Protein AF-A0A974CEL2-F1 (afdb_monomer_lite)

Organism: Xenopus laevis (NCBI:txid8355)

Radius of gyration: 26.1 Å; chains: 1; bounding box: 46×38×100 Å

Secondary structure (DSSP, 8-state):
---------TTTTSSSS-S----HHHHHHHHHHHHHHHHHHHHHHHHHHHHHTTGGG--HHHHHHHHHHHHHHHHHHHHHHHHHHHHHHHS-HHHHHHHHHHHHHHHHHHHHHHHHHHHHHHHHHHHTTTS--

pLDDT: mean 73.96, std 17.22, range [36.94, 91.44]

InterPro domains:
  IPR007705 Vesicle transport v-SNARE, N-terminal [PF05008] (30-117)
  IPR010989 SNARE [SSF47661] (35-118)
  IPR038407 Vesicle transport v-SNARE, N-terminal domain superfamily [G3DSA:1.20.58.400] (27-117)

Structure (mmCIF, N/CA/C/O backbone):
data_AF-A0A974CEL2-F1
#
_entry.id   AF-A0A974CEL2-F1
#
loop_
_atom_site.group_PDB
_atom_site.id
_atom_site.type_symbol
_atom_site.label_atom_id
_atom_site.label_alt_id
_atom_site.label_comp_id
_atom_site.label_asym_id
_atom_site.label_entity_id
_atom_site.label_seq_id
_atom_site.pdbx_PDB_ins_code
_atom_site.Cartn_x
_atom_site.Cartn_y
_atom_site.Cartn_z
_atom_site.occupancy
_atom_site.B_iso_or_equiv
_atom_site.auth_seq_id
_atom_site.auth_comp_id
_atom_site.auth_asym_id
_atom_site.auth_atom_id
_atom_site.pdbx_PDB_model_num
ATOM 1 N N . ARG A 1 1 ? 25.232 -27.143 -66.439 1.00 38.97 1 ARG A N 1
ATOM 2 C CA . ARG A 1 1 ? 26.406 -27.088 -65.532 1.00 38.97 1 ARG A CA 1
ATOM 3 C C . ARG A 1 1 ? 26.323 -25.730 -64.853 1.00 38.97 1 ARG A C 1
ATOM 5 O O . ARG A 1 1 ? 26.593 -24.739 -65.500 1.00 38.97 1 ARG A O 1
ATOM 12 N N . GLY A 1 2 ? 25.625 -25.591 -63.740 1.00 39.09 2 GLY A N 1
ATOM 13 C CA . GLY A 1 2 ? 25.982 -26.144 -62.437 1.00 39.09 2 GLY A CA 1
ATOM 14 C C . GLY A 1 2 ? 26.139 -24.921 -61.542 1.00 39.09 2 GLY A C 1
ATOM 15 O O . GLY A 1 2 ? 27.217 -24.345 -61.485 1.00 39.09 2 GLY A O 1
ATOM 16 N N . GLY A 1 3 ? 25.017 -24.442 -61.002 1.00 42.22 3 GLY A N 1
ATOM 17 C CA . GLY A 1 3 ? 25.005 -23.313 -60.085 1.00 42.22 3 GLY A CA 1
ATOM 18 C C . GLY A 1 3 ? 25.561 -23.735 -58.732 1.00 42.22 3 GLY A C 1
ATOM 19 O O . GLY A 1 3 ? 25.215 -24.801 -58.237 1.00 42.22 3 GLY A O 1
ATOM 20 N N . SER A 1 4 ? 26.377 -22.873 -58.136 1.00 39.19 4 SER A N 1
ATOM 21 C CA . SER A 1 4 ? 26.716 -22.943 -56.719 1.00 39.19 4 SER A CA 1
ATOM 22 C C . SER A 1 4 ? 26.647 -21.533 -56.159 1.00 39.19 4 SER A C 1
ATOM 24 O O . SER A 1 4 ? 27.610 -20.772 -56.182 1.00 39.19 4 SER A O 1
ATOM 26 N N . VAL A 1 5 ? 25.449 -21.190 -55.687 1.00 43.78 5 VAL A N 1
ATOM 27 C CA . VAL A 1 5 ? 25.225 -20.102 -54.740 1.00 43.78 5 VAL A CA 1
ATOM 28 C C . VAL A 1 5 ? 26.024 -20.463 -53.492 1.00 43.78 5 VAL A C 1
ATOM 30 O O . VAL A 1 5 ? 25.639 -21.355 -52.734 1.00 43.78 5 VAL A O 1
ATOM 33 N N . VAL A 1 6 ? 27.168 -19.809 -53.302 1.00 52.62 6 VAL A N 1
ATOM 34 C CA . VAL A 1 6 ? 27.882 -19.840 -52.027 1.00 52.62 6 VAL A CA 1
ATOM 35 C C . VAL A 1 6 ? 26.979 -19.172 -50.994 1.00 52.62 6 VAL A C 1
ATOM 37 O O . VAL A 1 6 ? 26.856 -17.952 -50.921 1.00 52.62 6 VAL A O 1
ATOM 40 N N . ASN A 1 7 ? 26.264 -20.012 -50.247 1.00 46.56 7 ASN A N 1
ATOM 41 C CA . ASN A 1 7 ? 25.507 -19.636 -49.066 1.00 46.56 7 ASN A CA 1
ATOM 42 C C . ASN A 1 7 ? 26.503 -19.105 -48.035 1.00 46.56 7 ASN A C 1
ATOM 44 O O . ASN A 1 7 ? 27.064 -19.860 -47.243 1.00 46.56 7 ASN A O 1
ATOM 48 N N . LEU A 1 8 ? 26.751 -17.796 -48.072 1.00 45.47 8 LEU A N 1
ATOM 49 C CA . LEU A 1 8 ? 27.397 -17.116 -46.968 1.00 45.47 8 LEU A CA 1
ATOM 50 C C . LEU A 1 8 ? 26.385 -17.108 -45.824 1.00 45.47 8 LEU A C 1
ATOM 52 O O . LEU A 1 8 ? 25.379 -16.397 -45.853 1.00 45.47 8 LEU A O 1
ATOM 56 N N . ASP A 1 9 ? 26.639 -18.014 -44.889 1.00 53.69 9 ASP A N 1
ATOM 57 C CA . ASP A 1 9 ? 25.869 -18.326 -43.700 1.00 53.69 9 ASP A CA 1
ATOM 58 C C . ASP A 1 9 ? 25.444 -17.045 -42.962 1.00 53.69 9 ASP A C 1
ATOM 60 O O . ASP A 1 9 ? 26.174 -16.452 -42.166 1.00 53.69 9 ASP A O 1
ATOM 64 N N . ARG A 1 10 ? 24.222 -16.600 -43.269 1.00 48.50 10 ARG A N 1
ATOM 65 C CA . ARG A 1 10 ? 23.584 -15.398 -42.719 1.00 48.50 10 ARG A CA 1
ATOM 66 C C . ARG A 1 10 ? 23.215 -15.560 -41.236 1.00 48.50 10 ARG A C 1
ATOM 68 O O . ARG A 1 10 ? 22.643 -14.642 -40.660 1.00 48.50 10 ARG A O 1
ATOM 75 N N . ARG A 1 11 ? 23.525 -16.712 -40.620 1.00 43.59 11 ARG A N 1
ATOM 76 C CA . ARG A 1 11 ? 23.270 -17.001 -39.201 1.00 43.59 11 ARG A CA 1
ATOM 77 C C . ARG A 1 11 ? 24.424 -16.550 -38.307 1.00 43.59 11 ARG A C 1
ATOM 79 O O . ARG A 1 11 ? 24.174 -16.062 -37.215 1.00 43.59 11 ARG A O 1
ATOM 86 N N . LYS A 1 12 ? 25.674 -16.576 -38.786 1.00 46.06 12 LYS A N 1
ATOM 87 C CA . LYS A 1 12 ? 26.836 -16.140 -37.981 1.00 46.06 12 LYS A CA 1
ATOM 88 C C . LYS A 1 12 ? 26.991 -14.622 -37.814 1.00 46.06 12 LYS A C 1
ATOM 90 O O . LYS A 1 12 ? 27.739 -14.188 -36.942 1.00 46.06 12 LYS A O 1
ATOM 95 N N . TRP A 1 13 ? 26.297 -13.807 -38.613 1.00 43.94 13 TRP A N 1
ATOM 96 C CA . TRP A 1 13 ? 26.343 -12.338 -38.502 1.00 43.94 13 TRP A CA 1
ATOM 97 C C . TRP A 1 13 ? 25.371 -11.753 -37.465 1.00 43.94 13 TRP A C 1
ATOM 99 O O . TRP A 1 13 ? 25.544 -10.608 -37.055 1.00 43.94 13 TRP A O 1
ATOM 109 N N . LEU A 1 14 ? 24.379 -12.526 -37.017 1.00 41.09 14 LEU A N 1
ATOM 110 C CA . LEU A 1 14 ? 23.341 -12.070 -36.082 1.00 41.09 14 LEU A CA 1
ATOM 111 C C . LEU A 1 14 ? 23.677 -12.319 -34.605 1.00 41.09 14 LEU A C 1
ATOM 113 O O . LEU A 1 14 ? 22.989 -11.799 -33.737 1.00 41.09 14 LEU A O 1
ATOM 117 N N . GLU A 1 15 ? 24.755 -13.046 -34.308 1.00 44.50 15 GLU A N 1
ATOM 118 C CA . GLU A 1 15 ? 25.071 -13.477 -32.936 1.00 44.50 15 GLU A CA 1
ATOM 119 C C . GLU A 1 15 ? 26.212 -12.682 -32.281 1.00 44.50 15 GLU A C 1
ATOM 121 O O . GLU A 1 15 ? 26.500 -12.839 -31.100 1.00 44.50 15 GLU A O 1
ATOM 126 N N . LYS A 1 16 ? 26.864 -11.782 -33.030 1.00 47.09 16 LYS A N 1
ATOM 127 C CA . LYS A 1 16 ? 28.002 -10.987 -32.530 1.00 47.09 16 LYS A CA 1
ATOM 128 C C . LYS A 1 16 ? 27.755 -9.480 -32.465 1.00 47.09 16 LYS A C 1
ATOM 130 O O . LYS A 1 16 ? 28.700 -8.723 -32.256 1.00 47.09 16 LYS A O 1
ATOM 135 N N . ARG A 1 17 ? 26.509 -9.017 -32.638 1.00 47.31 17 ARG A N 1
ATOM 136 C CA . ARG A 1 17 ? 26.202 -7.576 -32.605 1.00 47.31 17 ARG A CA 1
ATOM 137 C C . ARG A 1 17 ? 24.804 -7.216 -32.099 1.00 47.31 17 ARG A C 1
ATOM 139 O O . ARG A 1 17 ? 24.165 -6.354 -32.689 1.00 47.31 17 ARG A O 1
ATOM 146 N N . LEU A 1 18 ? 24.335 -7.831 -31.015 1.00 40.88 18 LEU A N 1
ATOM 147 C CA . LEU A 1 18 ? 23.078 -7.420 -30.381 1.00 40.88 18 LEU A CA 1
ATOM 148 C C . LEU A 1 18 ? 23.175 -7.494 -28.845 1.00 40.88 18 LEU A C 1
ATOM 150 O O . LEU A 1 18 ? 22.965 -8.564 -28.281 1.00 40.88 18 LEU A O 1
ATOM 154 N N . PRO A 1 19 ? 23.450 -6.390 -28.123 1.00 50.00 19 PRO A N 1
ATOM 155 C CA . PRO A 1 19 ? 22.767 -6.198 -26.852 1.00 50.00 19 PRO A CA 1
ATOM 156 C C . PRO A 1 19 ? 21.289 -5.900 -27.175 1.00 50.00 19 PRO A C 1
ATOM 158 O O . PRO A 1 19 ? 21.010 -5.290 -28.201 1.00 50.00 19 PRO A O 1
ATOM 161 N N . VAL A 1 20 ? 20.356 -6.321 -26.321 1.00 46.59 20 VAL A N 1
ATOM 162 C CA . VAL A 1 20 ? 18.901 -6.047 -26.401 1.00 46.59 20 VAL A CA 1
ATOM 163 C C . VAL A 1 20 ? 18.114 -6.674 -27.569 1.00 46.59 20 VAL A C 1
ATOM 165 O O . VAL A 1 20 ? 17.447 -5.995 -28.339 1.00 46.59 20 VAL A O 1
ATOM 168 N N . VAL A 1 21 ? 18.069 -8.005 -27.624 1.00 47.19 21 VAL A N 1
ATOM 169 C CA . VAL A 1 21 ? 16.877 -8.737 -28.107 1.00 47.19 21 VAL A CA 1
ATOM 170 C C . VAL A 1 21 ? 16.316 -9.542 -26.942 1.00 47.19 21 VAL A C 1
ATOM 172 O O . VAL A 1 21 ? 16.471 -10.754 -26.853 1.00 47.19 21 VAL A O 1
ATOM 175 N N . VAL A 1 22 ? 15.696 -8.827 -26.004 1.00 51.78 22 VAL A N 1
ATOM 176 C CA . VAL A 1 22 ? 14.702 -9.421 -25.107 1.00 51.78 22 VAL A CA 1
ATOM 177 C C . VAL A 1 22 ? 13.390 -9.375 -25.887 1.00 51.78 22 VAL A C 1
ATOM 179 O O . VAL A 1 22 ? 12.987 -8.316 -26.364 1.00 51.78 22 VAL A O 1
ATOM 182 N N . CYS A 1 23 ? 12.803 -10.542 -26.132 1.00 44.19 23 CYS A N 1
ATOM 183 C CA . CYS A 1 23 ? 11.654 -10.749 -27.008 1.00 44.19 23 CYS A CA 1
ATOM 184 C C . CYS A 1 23 ? 10.489 -9.764 -26.749 1.00 44.19 23 CYS A C 1
ATOM 186 O O . CYS A 1 23 ? 10.167 -9.513 -25.587 1.00 44.19 23 CYS A O 1
ATOM 188 N N . PRO A 1 24 ? 9.751 -9.326 -27.792 1.00 55.59 24 PRO A N 1
ATOM 189 C CA . PRO A 1 24 ? 8.507 -8.554 -27.641 1.00 55.59 24 PRO A CA 1
ATOM 190 C C . PRO A 1 24 ? 7.456 -9.230 -26.739 1.00 55.59 24 PRO A C 1
ATOM 192 O O . PRO A 1 24 ? 6.631 -8.555 -26.138 1.00 55.59 24 PRO A O 1
ATOM 195 N N . LEU A 1 25 ? 7.507 -10.562 -26.622 1.00 53.56 25 LEU A N 1
ATOM 196 C CA . LEU A 1 25 ? 6.613 -11.371 -25.788 1.00 53.56 25 LEU A CA 1
ATOM 197 C C . LEU A 1 25 ? 6.897 -11.253 -24.284 1.00 53.56 25 LEU A C 1
ATOM 199 O O . LEU A 1 25 ? 5.958 -11.256 -23.501 1.00 53.56 25 LEU A O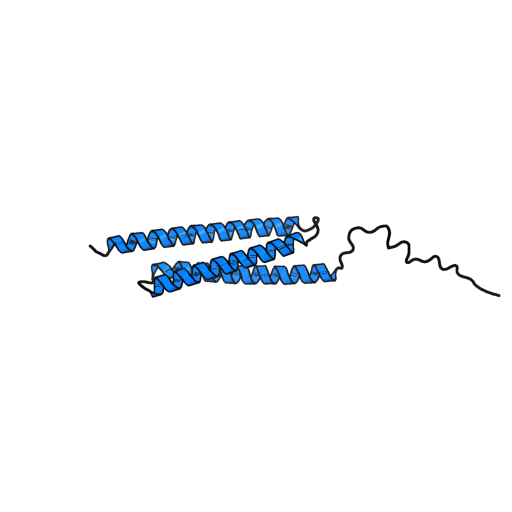 1
ATOM 203 N N . PHE A 1 26 ? 8.164 -11.112 -23.878 1.00 55.47 26 PHE A N 1
ATOM 204 C CA . PHE A 1 26 ? 8.513 -10.941 -22.462 1.00 55.47 26 PHE A CA 1
ATOM 205 C C . PHE A 1 26 ? 8.033 -9.577 -21.955 1.00 55.47 26 PHE A C 1
ATOM 207 O O . PHE A 1 26 ? 7.458 -9.475 -20.880 1.00 55.47 26 PHE A O 1
ATOM 214 N N . TRP A 1 27 ? 8.166 -8.542 -22.789 1.00 55.19 27 TRP A N 1
ATOM 215 C CA . TRP A 1 27 ? 7.675 -7.201 -22.477 1.00 55.19 27 TRP A CA 1
ATOM 216 C C . TRP A 1 27 ? 6.149 -7.124 -22.358 1.00 55.19 27 TRP A C 1
ATOM 218 O O . TRP A 1 27 ? 5.645 -6.429 -21.482 1.00 55.19 27 TRP A O 1
ATOM 228 N N . LEU A 1 28 ? 5.417 -7.832 -23.228 1.00 57.16 28 LEU A N 1
ATOM 229 C CA . LEU A 1 28 ? 3.952 -7.867 -23.184 1.00 57.16 28 LEU A CA 1
ATOM 230 C C . LEU A 1 28 ? 3.435 -8.566 -21.916 1.00 57.16 28 LEU A C 1
ATOM 232 O O . LEU A 1 28 ? 2.460 -8.106 -21.325 1.00 57.16 28 LEU A O 1
ATOM 236 N N . ASN A 1 29 ? 4.107 -9.641 -21.490 1.00 60.34 29 ASN A N 1
ATOM 237 C CA . ASN A 1 29 ? 3.776 -10.355 -20.256 1.00 60.34 29 ASN A CA 1
ATOM 238 C C . ASN A 1 29 ? 4.073 -9.492 -19.021 1.00 60.34 29 ASN A C 1
ATOM 240 O O . ASN A 1 29 ? 3.197 -9.309 -18.185 1.00 60.34 29 ASN A O 1
ATOM 244 N N . MET A 1 30 ? 5.247 -8.846 -18.986 1.00 61.91 30 MET A N 1
ATOM 245 C CA . MET A 1 30 ? 5.623 -7.920 -17.911 1.00 61.91 30 MET A CA 1
ATOM 246 C C . MET A 1 30 ? 4.639 -6.754 -17.759 1.00 61.91 30 MET A C 1
ATOM 248 O O . MET A 1 30 ? 4.295 -6.383 -16.641 1.00 61.91 30 MET A O 1
ATOM 252 N N . SER A 1 31 ? 4.168 -6.160 -18.865 1.00 66.12 31 SER A N 1
ATOM 253 C CA . SER A 1 31 ? 3.183 -5.073 -18.787 1.00 66.12 31 SER A CA 1
ATOM 254 C C . SER A 1 31 ? 1.825 -5.536 -18.260 1.00 66.12 31 SER A C 1
ATOM 256 O O . SER A 1 31 ? 1.190 -4.787 -17.526 1.00 66.12 31 SER A O 1
ATOM 258 N N . ALA A 1 32 ? 1.396 -6.755 -18.603 1.00 70.06 32 ALA A N 1
ATOM 259 C CA . ALA A 1 32 ? 0.115 -7.297 -18.157 1.00 70.06 32 ALA A CA 1
ATOM 260 C C . ALA A 1 32 ? 0.147 -7.711 -16.676 1.00 70.06 32 ALA A C 1
ATOM 262 O O . ALA A 1 32 ? -0.804 -7.449 -15.946 1.00 70.06 32 ALA A O 1
ATOM 263 N N . GLU A 1 33 ? 1.251 -8.309 -16.219 1.00 70.69 33 GLU A N 1
ATOM 264 C CA . GLU A 1 33 ? 1.443 -8.658 -14.806 1.00 70.69 33 GLU A CA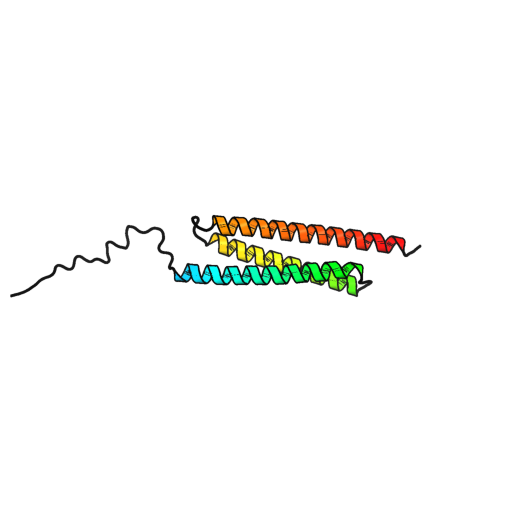 1
ATOM 265 C C . GLU A 1 33 ? 1.528 -7.395 -13.936 1.00 70.69 33 GLU A C 1
ATOM 267 O O . GLU A 1 33 ? 0.864 -7.311 -12.906 1.00 70.69 33 GLU A O 1
ATOM 272 N N . PHE A 1 34 ? 2.238 -6.358 -14.397 1.00 74.06 34 PHE A N 1
ATOM 273 C CA . PHE A 1 34 ? 2.311 -5.079 -13.685 1.00 74.06 34 PHE A CA 1
ATOM 274 C C . PHE A 1 34 ? 0.957 -4.364 -13.583 1.00 74.06 34 PHE A C 1
ATOM 276 O O . PHE A 1 34 ? 0.636 -3.819 -12.530 1.00 74.06 34 PHE A O 1
ATOM 283 N N . GLU A 1 35 ? 0.154 -4.375 -14.651 1.00 79.75 35 GLU A N 1
ATOM 284 C CA . GLU A 1 35 ? -1.195 -3.792 -14.645 1.00 79.75 35 GLU A CA 1
ATOM 285 C C . GLU A 1 35 ? -2.131 -4.538 -13.676 1.00 79.75 35 GLU A C 1
ATOM 287 O O . GLU A 1 35 ? -2.912 -3.906 -12.964 1.00 79.75 35 GLU A O 1
ATOM 292 N N . GLY A 1 36 ? -1.993 -5.866 -13.578 1.00 83.50 36 GLY A N 1
ATOM 293 C CA . GLY A 1 36 ? -2.682 -6.679 -12.572 1.00 83.50 36 GLY A CA 1
ATOM 294 C C . GLY A 1 36 ? -2.314 -6.271 -11.144 1.00 83.50 36 GLY A C 1
ATOM 295 O O . GLY A 1 36 ? -3.201 -6.007 -10.334 1.00 83.50 36 GLY A O 1
ATOM 296 N N . TYR A 1 37 ? -1.018 -6.111 -10.856 1.00 84.62 37 TYR A N 1
ATOM 297 C CA . TYR A 1 37 ? -0.563 -5.639 -9.546 1.00 84.62 37 TYR A CA 1
ATOM 298 C C . TYR A 1 37 ? -1.035 -4.209 -9.237 1.00 84.62 37 TYR A C 1
ATOM 300 O O . TYR A 1 37 ? -1.436 -3.932 -8.107 1.00 84.62 37 TYR A O 1
ATOM 308 N N . GLU A 1 38 ? -1.047 -3.297 -10.219 1.00 83.62 38 GLU A N 1
ATOM 309 C CA . GLU A 1 38 ? -1.597 -1.942 -10.041 1.00 83.62 38 GLU A CA 1
ATOM 310 C C . GLU A 1 38 ? -3.095 -1.990 -9.681 1.00 83.62 38 GLU A C 1
ATOM 312 O O . GLU A 1 38 ? -3.545 -1.240 -8.807 1.00 83.62 38 GLU A O 1
ATOM 317 N N . GLN A 1 39 ? -3.865 -2.883 -10.310 1.00 87.75 39 GLN A N 1
ATOM 318 C CA . GLN A 1 39 ? -5.282 -3.067 -10.001 1.00 87.75 39 GLN A CA 1
ATOM 319 C C . GLN A 1 39 ? -5.485 -3.624 -8.587 1.00 87.75 39 GLN A C 1
ATOM 321 O O . GLN A 1 39 ? -6.293 -3.084 -7.826 1.00 87.75 39 GLN A O 1
ATOM 326 N N . ASP A 1 40 ? -4.742 -4.665 -8.219 1.00 88.25 40 ASP A N 1
ATOM 327 C CA . ASP A 1 40 ? -4.833 -5.282 -6.896 1.00 88.25 40 ASP A CA 1
ATOM 328 C C . ASP A 1 40 ? -4.433 -4.291 -5.797 1.00 88.25 40 ASP A C 1
ATOM 330 O O . ASP A 1 40 ? -5.146 -4.154 -4.801 1.00 88.25 40 ASP A O 1
ATOM 334 N N . TYR A 1 41 ? -3.371 -3.506 -6.014 1.00 87.44 41 TYR A N 1
ATOM 335 C CA . TYR A 1 41 ? -2.969 -2.420 -5.117 1.00 87.44 41 TYR A CA 1
ATOM 336 C C . TYR A 1 41 ? -4.084 -1.380 -4.931 1.00 87.44 41 TYR A C 1
ATOM 338 O O . TYR A 1 41 ? -4.365 -0.951 -3.807 1.00 87.44 41 TYR A O 1
ATOM 346 N N . ALA A 1 42 ? -4.752 -0.976 -6.016 1.00 88.19 42 ALA A N 1
ATOM 347 C CA . ALA A 1 42 ? -5.853 -0.017 -5.956 1.00 88.19 42 ALA A CA 1
ATOM 348 C C . ALA A 1 42 ? -7.053 -0.559 -5.158 1.00 88.19 42 ALA A C 1
ATOM 350 O O . ALA A 1 42 ? -7.653 0.169 -4.365 1.00 88.19 42 ALA A O 1
ATOM 351 N N . VAL A 1 43 ? -7.386 -1.843 -5.324 1.00 91.44 43 VAL A N 1
ATOM 352 C CA . VAL A 1 43 ? -8.457 -2.497 -4.558 1.00 91.44 43 VAL A CA 1
ATOM 353 C C . VAL A 1 43 ? -8.079 -2.603 -3.078 1.00 91.44 43 VAL A C 1
ATOM 355 O O . VAL A 1 43 ? -8.862 -2.186 -2.221 1.00 91.44 43 VAL A O 1
ATOM 358 N N . LEU A 1 44 ? -6.868 -3.079 -2.767 1.00 89.38 44 LEU A N 1
ATOM 359 C CA . LEU A 1 44 ? -6.349 -3.202 -1.399 1.00 89.38 44 LEU A CA 1
ATOM 360 C C . LEU A 1 44 ? -6.360 -1.861 -0.661 1.00 89.38 44 LEU A C 1
ATOM 362 O O . LEU A 1 44 ? -6.894 -1.757 0.444 1.00 89.38 44 LEU A O 1
ATOM 366 N N . THR A 1 45 ? -5.827 -0.806 -1.275 1.00 87.12 45 THR A N 1
ATOM 367 C CA . THR A 1 45 ? -5.780 0.530 -0.660 1.00 87.12 45 THR A CA 1
ATOM 368 C C . THR A 1 45 ? -7.170 1.136 -0.458 1.00 87.12 45 THR A C 1
ATOM 370 O O . THR A 1 45 ? -7.425 1.752 0.586 1.00 87.12 45 THR A O 1
ATOM 373 N N . ALA A 1 46 ? -8.100 0.930 -1.397 1.00 90.19 46 ALA A N 1
ATOM 374 C CA . ALA A 1 46 ? -9.491 1.355 -1.250 1.00 90.19 46 ALA A CA 1
ATOM 375 C C . ALA A 1 46 ? -10.195 0.616 -0.099 1.00 90.19 46 ALA A C 1
ATOM 377 O O . ALA A 1 46 ? -10.886 1.245 0.711 1.00 90.19 46 ALA A O 1
ATOM 378 N N . GLU A 1 47 ? -9.985 -0.698 0.019 1.00 89.25 47 GLU A N 1
ATOM 379 C CA . GLU A 1 47 ? -10.509 -1.489 1.131 1.00 89.25 47 GLU A CA 1
ATOM 380 C C . GLU A 1 47 ? -9.955 -1.030 2.480 1.00 89.25 47 GLU A C 1
ATOM 382 O O . GLU A 1 47 ? -10.738 -0.791 3.405 1.00 89.25 47 GLU A O 1
ATOM 387 N N . ILE A 1 48 ? -8.632 -0.862 2.587 1.00 88.25 48 ILE A N 1
ATOM 388 C CA . ILE A 1 48 ? -7.964 -0.375 3.800 1.00 88.25 48 ILE A CA 1
ATOM 389 C C . ILE A 1 48 ? -8.565 0.968 4.208 1.00 88.25 48 ILE A C 1
ATOM 391 O O . ILE A 1 48 ? -9.041 1.117 5.331 1.00 88.25 48 ILE A O 1
ATOM 395 N N . THR A 1 49 ? -8.634 1.925 3.282 1.00 87.50 49 THR A N 1
ATOM 396 C CA . THR A 1 49 ? -9.194 3.260 3.541 1.00 87.50 49 THR A CA 1
ATOM 397 C C . THR A 1 49 ? -10.646 3.178 4.023 1.00 87.50 49 THR A C 1
ATOM 399 O O . THR A 1 49 ? -11.027 3.820 5.008 1.00 87.50 49 THR A O 1
ATOM 402 N N . GLY A 1 50 ? -11.461 2.339 3.377 1.00 88.00 50 GLY A N 1
ATOM 403 C CA . GLY A 1 50 ? -12.854 2.117 3.757 1.00 88.00 50 GLY A CA 1
ATOM 404 C C . GLY A 1 50 ? -13.015 1.475 5.139 1.00 88.00 50 GLY A C 1
ATOM 405 O O . GLY A 1 50 ? -13.950 1.818 5.867 1.00 88.00 50 GLY A O 1
ATOM 406 N N . ARG A 1 51 ? -12.114 0.566 5.529 1.00 85.94 51 ARG A N 1
ATOM 407 C CA . ARG A 1 51 ? -12.110 -0.070 6.857 1.00 85.94 51 ARG A CA 1
ATOM 408 C C . ARG A 1 51 ? -11.595 0.879 7.934 1.00 85.94 51 ARG A C 1
ATOM 410 O O . ARG A 1 51 ? -12.260 1.021 8.958 1.00 85.94 51 ARG A O 1
ATOM 417 N N . VAL A 1 52 ? -10.502 1.600 7.685 1.00 85.62 52 VAL A N 1
ATOM 418 C CA . VAL A 1 52 ? -9.945 2.609 8.604 1.00 85.62 52 VAL A CA 1
ATOM 419 C C . VAL A 1 52 ? -10.983 3.673 8.951 1.00 85.62 52 VAL A C 1
ATOM 421 O O . VAL A 1 52 ? -11.156 3.998 10.124 1.00 85.62 52 VAL A O 1
ATOM 424 N N . GLY A 1 53 ? -11.761 4.141 7.971 1.00 84.94 53 GLY A N 1
ATOM 425 C CA . GLY A 1 53 ? -12.858 5.085 8.211 1.00 84.94 53 GLY A CA 1
ATOM 426 C C . GLY A 1 53 ? -13.998 4.538 9.086 1.00 84.94 53 GLY A C 1
ATOM 427 O O . GLY A 1 53 ? -14.739 5.319 9.688 1.00 84.94 53 GLY A O 1
ATOM 428 N N . LYS A 1 54 ? -14.145 3.210 9.191 1.00 85.06 54 LYS A N 1
ATOM 429 C CA . LYS A 1 54 ? -15.147 2.549 10.043 1.00 85.06 54 LYS A CA 1
ATOM 430 C C . LYS A 1 54 ? -14.648 2.305 11.467 1.00 85.06 54 LYS A C 1
ATOM 432 O O . LYS A 1 54 ? -15.477 2.321 12.371 1.00 85.06 54 LYS A O 1
ATOM 437 N N . ILE A 1 55 ? -13.336 2.146 11.686 1.00 82.44 55 ILE A N 1
ATOM 438 C CA . ILE A 1 55 ? -12.733 1.863 13.008 1.00 82.44 55 ILE A CA 1
ATOM 439 C C . ILE A 1 55 ? -13.257 2.790 14.123 1.00 82.44 55 ILE A C 1
ATOM 441 O O . ILE A 1 55 ? -13.630 2.266 15.169 1.00 82.44 55 ILE A O 1
ATOM 445 N N . PRO A 1 56 ? -13.369 4.126 13.945 1.00 78.69 56 PRO A N 1
ATOM 446 C CA . PRO A 1 56 ? -13.850 5.018 15.005 1.00 78.69 56 PRO A CA 1
ATOM 447 C C . PRO A 1 56 ? -15.303 4.777 15.436 1.00 78.69 56 PRO A C 1
ATOM 449 O O . PRO A 1 56 ? -15.711 5.275 16.480 1.00 78.69 56 PRO A O 1
ATOM 452 N N . ARG A 1 57 ? -16.098 4.070 14.622 1.00 80.25 57 ARG A N 1
ATOM 453 C CA . ARG A 1 57 ? -17.499 3.728 14.914 1.00 80.25 57 ARG A CA 1
ATOM 454 C C . ARG A 1 57 ? -17.642 2.374 15.611 1.00 80.25 57 ARG A C 1
ATOM 456 O O . ARG A 1 57 ? -18.732 2.059 16.076 1.00 80.25 57 ARG A O 1
ATOM 463 N N . LEU A 1 58 ? -16.575 1.577 15.643 1.00 81.38 58 LEU A N 1
ATOM 464 C CA . LEU A 1 58 ? -16.546 0.252 16.254 1.00 81.38 58 LEU A CA 1
ATOM 465 C C . LEU A 1 58 ? -16.000 0.351 17.681 1.00 81.38 58 LEU A C 1
ATOM 467 O O . LEU A 1 58 ? -15.158 1.197 17.982 1.00 81.38 58 LEU A O 1
ATOM 471 N N . LEU A 1 59 ? -16.460 -0.533 18.565 1.00 81.88 59 LEU A N 1
ATOM 472 C CA . LEU A 1 59 ? -16.087 -0.554 19.981 1.00 81.88 59 LEU A CA 1
ATOM 473 C C . LEU A 1 59 ? -15.723 -1.978 20.419 1.00 81.88 59 LEU A C 1
ATOM 475 O O . LEU A 1 59 ? -16.096 -2.958 19.776 1.00 81.88 59 LEU A O 1
ATOM 479 N N . GLY A 1 60 ? -14.979 -2.091 21.521 1.00 83.50 60 GLY A N 1
ATOM 480 C CA . GLY A 1 60 ? -14.647 -3.382 22.126 1.00 83.50 60 GLY A CA 1
ATOM 481 C C . GLY A 1 60 ? -13.826 -4.297 21.211 1.00 83.50 60 GLY A C 1
ATOM 482 O O . GLY A 1 60 ? -12.844 -3.869 20.601 1.00 83.50 60 GLY A O 1
ATOM 483 N N . ASP A 1 61 ? -14.203 -5.573 21.137 1.00 84.38 61 ASP A N 1
ATOM 484 C CA . ASP A 1 61 ? -13.441 -6.581 20.392 1.00 84.38 61 ASP A CA 1
ATOM 485 C C . ASP A 1 61 ? -13.620 -6.480 18.871 1.00 84.38 61 ASP A C 1
ATOM 487 O O . ASP A 1 61 ? -12.689 -6.795 18.133 1.00 84.38 61 ASP A O 1
ATOM 491 N N . GLU A 1 62 ? -14.743 -5.944 18.384 1.00 84.38 62 GLU A N 1
ATOM 492 C CA . GLU A 1 62 ? -14.964 -5.713 16.948 1.00 84.38 62 GLU A CA 1
ATOM 493 C C . GLU A 1 62 ? -13.967 -4.687 16.384 1.00 84.38 62 GLU A C 1
ATOM 495 O O . GLU A 1 62 ? -13.388 -4.879 15.314 1.00 84.38 62 GLU A O 1
ATOM 500 N N . LYS A 1 63 ? -13.679 -3.634 17.160 1.00 84.62 63 LYS A N 1
ATOM 501 C CA . LYS A 1 63 ? -12.637 -2.645 16.849 1.00 84.62 63 LYS A CA 1
ATOM 502 C C . LYS A 1 63 ? -11.261 -3.302 16.750 1.00 84.62 63 LYS A C 1
ATOM 504 O O . LYS A 1 63 ? -10.545 -3.059 15.783 1.00 84.62 63 LYS A O 1
ATOM 509 N N . LYS A 1 64 ? -10.897 -4.151 17.719 1.00 84.69 64 LYS A N 1
ATOM 510 C CA . LYS A 1 64 ? -9.606 -4.863 17.717 1.00 84.69 64 LYS A CA 1
ATOM 511 C C . LYS A 1 64 ? -9.475 -5.790 16.510 1.00 84.69 64 LYS A C 1
ATOM 513 O O . LYS A 1 64 ? -8.440 -5.779 15.858 1.00 84.69 64 LYS A O 1
ATOM 518 N N . GLN A 1 65 ? -10.523 -6.547 16.185 1.00 88.44 65 GLN A N 1
ATOM 519 C CA . GLN A 1 65 ? -10.541 -7.418 15.006 1.00 88.44 65 GLN A CA 1
ATOM 520 C C . GLN A 1 65 ? -10.388 -6.617 13.708 1.00 88.44 65 GLN A C 1
ATOM 522 O O . GLN A 1 65 ? -9.611 -7.000 12.837 1.00 88.44 65 GLN A O 1
ATOM 527 N N . MET A 1 66 ? -11.067 -5.470 13.592 1.00 87.38 66 MET A N 1
ATOM 528 C CA . MET A 1 66 ? -10.931 -4.597 12.424 1.00 87.38 66 MET A CA 1
ATOM 529 C C . MET A 1 66 ? -9.513 -4.028 12.287 1.00 87.38 66 MET A C 1
ATOM 531 O O . MET A 1 66 ? -8.987 -3.985 11.180 1.00 87.38 66 MET A O 1
ATOM 535 N N . ILE A 1 67 ? -8.888 -3.625 13.399 1.00 85.62 67 ILE A N 1
ATOM 536 C CA . ILE A 1 67 ? -7.497 -3.145 13.434 1.00 85.62 67 ILE A CA 1
ATOM 537 C C . ILE A 1 67 ? -6.546 -4.240 12.939 1.00 85.62 67 ILE A C 1
ATOM 539 O O . ILE A 1 67 ? -5.806 -3.990 11.996 1.00 85.62 67 ILE A O 1
ATOM 543 N N . LEU A 1 68 ? -6.633 -5.456 13.490 1.00 88.88 68 LEU A N 1
ATOM 544 C CA . LEU A 1 68 ? -5.804 -6.592 13.063 1.00 88.88 68 LEU A CA 1
ATOM 545 C C . LEU A 1 68 ? -5.986 -6.912 11.575 1.00 88.88 68 LEU A C 1
ATOM 547 O O . LEU A 1 68 ? -5.029 -7.213 10.866 1.00 88.88 68 LEU A O 1
ATOM 551 N N . ASN A 1 69 ? -7.222 -6.830 11.079 1.00 89.50 69 ASN A N 1
ATOM 552 C CA . ASN A 1 69 ? -7.492 -7.058 9.669 1.00 89.50 69 ASN A CA 1
ATOM 553 C C . ASN A 1 69 ? -6.879 -5.963 8.784 1.00 89.50 69 ASN A C 1
ATOM 555 O O . ASN A 1 69 ? -6.370 -6.270 7.711 1.00 89.50 69 ASN A O 1
ATOM 559 N N . VAL A 1 70 ? -6.939 -4.697 9.204 1.00 89.62 70 VAL A N 1
ATOM 560 C CA . VAL A 1 70 ? -6.303 -3.591 8.475 1.00 89.62 70 VAL A CA 1
ATOM 561 C C . VAL A 1 70 ? -4.780 -3.724 8.489 1.00 89.62 70 VAL A C 1
ATOM 563 O O . VAL A 1 70 ? -4.167 -3.530 7.446 1.00 89.62 70 VAL A O 1
ATOM 566 N N . GLU A 1 71 ? -4.174 -4.106 9.616 1.00 89.44 71 GLU A N 1
ATOM 567 C CA . GLU A 1 71 ? -2.732 -4.385 9.694 1.00 89.44 71 GLU A CA 1
ATOM 568 C C . GLU A 1 71 ? -2.324 -5.490 8.718 1.00 89.44 71 GLU A C 1
ATOM 570 O O . GLU A 1 71 ? -1.372 -5.319 7.963 1.00 89.44 71 GLU A O 1
ATOM 575 N N . LYS A 1 72 ? -3.093 -6.585 8.657 1.00 91.19 72 LYS A N 1
ATOM 576 C CA . LYS A 1 72 ? -2.854 -7.666 7.693 1.00 91.19 72 LYS A CA 1
ATOM 577 C C . LYS A 1 72 ? -2.940 -7.175 6.246 1.00 91.19 72 LYS A C 1
ATOM 579 O O . LYS A 1 72 ? -2.076 -7.501 5.445 1.00 91.19 72 LYS A O 1
ATOM 584 N N . GLN A 1 73 ? -3.947 -6.366 5.914 1.00 90.00 73 GLN A N 1
ATOM 585 C CA . GLN A 1 73 ? -4.091 -5.808 4.565 1.00 90.00 73 GLN A CA 1
ATOM 586 C C . GLN A 1 73 ? -2.975 -4.815 4.211 1.00 90.00 73 GLN A C 1
ATOM 588 O O . GLN A 1 73 ? -2.547 -4.762 3.061 1.00 90.00 73 GLN A O 1
ATOM 593 N N . LEU A 1 74 ? -2.489 -4.034 5.181 1.00 89.25 74 LEU A N 1
ATOM 594 C CA . LEU A 1 74 ? -1.326 -3.167 4.989 1.00 89.25 74 LEU A CA 1
ATOM 595 C C . LEU A 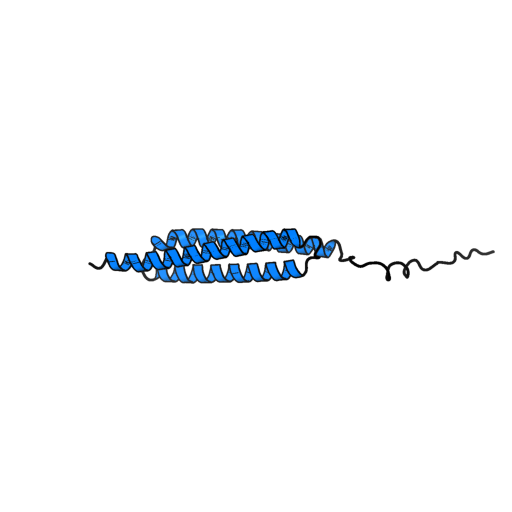1 74 ? -0.066 -3.988 4.700 1.00 89.25 74 LEU A C 1
ATOM 597 O O . LEU A 1 74 ? 0.706 -3.593 3.830 1.00 89.25 74 LEU A O 1
ATOM 601 N N . GLU A 1 75 ? 0.121 -5.121 5.378 1.00 90.94 75 GLU A N 1
ATOM 602 C CA . GLU A 1 75 ? 1.230 -6.038 5.098 1.00 90.94 75 GLU A CA 1
ATOM 603 C C . GLU A 1 75 ? 1.108 -6.661 3.701 1.00 90.94 75 GLU A C 1
ATOM 605 O O . GLU A 1 75 ? 2.053 -6.588 2.922 1.00 90.94 75 GLU A O 1
ATOM 610 N N . GLU A 1 76 ? -0.078 -7.147 3.318 1.00 90.56 76 GLU A N 1
ATOM 611 C CA . GLU A 1 76 ? -0.337 -7.661 1.962 1.00 90.56 76 GLU A CA 1
ATOM 612 C C . GLU A 1 76 ? -0.024 -6.604 0.883 1.00 90.56 76 GLU A C 1
ATOM 614 O O . GLU A 1 76 ? 0.586 -6.903 -0.144 1.00 90.56 76 GLU A O 1
ATOM 619 N N . ALA A 1 77 ? -0.367 -5.334 1.131 1.00 89.69 77 ALA A N 1
ATOM 620 C CA . ALA A 1 77 ? -0.016 -4.237 0.234 1.00 89.69 77 ALA A CA 1
ATOM 621 C C . ALA A 1 77 ? 1.503 -3.969 0.178 1.00 89.69 77 ALA A C 1
ATOM 623 O O . ALA A 1 77 ? 2.005 -3.589 -0.880 1.00 89.69 77 ALA A O 1
ATOM 624 N N . ARG A 1 78 ? 2.251 -4.159 1.277 1.00 89.75 78 ARG A N 1
ATOM 625 C CA . ARG A 1 78 ? 3.725 -4.049 1.285 1.00 89.75 78 ARG A CA 1
ATOM 626 C C . ARG A 1 78 ? 4.360 -5.167 0.470 1.00 89.75 78 ARG A C 1
ATOM 628 O O . ARG A 1 78 ? 5.189 -4.868 -0.385 1.00 89.75 78 ARG A O 1
ATOM 635 N N . GLU A 1 79 ? 3.935 -6.408 0.690 1.00 90.31 79 GLU A N 1
ATOM 636 C CA . GLU A 1 79 ? 4.410 -7.576 -0.059 1.00 90.31 79 GLU A CA 1
ATOM 637 C C . GLU A 1 79 ? 4.165 -7.402 -1.564 1.00 90.31 79 GLU A C 1
ATOM 639 O O . GLU A 1 79 ? 5.061 -7.635 -2.376 1.00 90.31 79 GLU A O 1
ATOM 644 N N . LEU A 1 80 ? 2.987 -6.900 -1.946 1.00 89.31 80 LEU A N 1
ATOM 645 C CA . LEU A 1 80 ? 2.661 -6.624 -3.343 1.00 89.31 80 LEU A CA 1
ATOM 646 C C . LEU A 1 80 ? 3.561 -5.531 -3.947 1.00 89.31 80 LEU A C 1
ATOM 648 O O . LEU A 1 80 ? 4.048 -5.683 -5.066 1.00 89.31 80 LEU A O 1
ATOM 652 N N . LEU A 1 81 ? 3.865 -4.457 -3.206 1.00 88.62 81 LEU A N 1
ATOM 653 C CA . LEU A 1 81 ? 4.828 -3.447 -3.666 1.00 88.62 81 LEU A CA 1
ATOM 654 C C . LEU A 1 81 ? 6.259 -3.993 -3.777 1.00 88.62 81 LEU A C 1
ATOM 656 O O . LEU A 1 81 ? 7.013 -3.535 -4.636 1.00 88.62 81 LEU A O 1
ATOM 660 N N . GLU A 1 82 ? 6.659 -4.935 -2.923 1.00 88.69 82 GLU A N 1
ATOM 661 C CA . GLU A 1 82 ? 7.956 -5.609 -3.040 1.00 88.69 82 GLU A CA 1
ATOM 662 C C . GLU A 1 82 ? 8.023 -6.487 -4.289 1.00 88.69 82 GLU A C 1
ATOM 664 O O . GLU A 1 82 ? 9.019 -6.426 -5.012 1.00 88.69 82 GLU A O 1
ATOM 669 N N . GLN A 1 83 ? 6.953 -7.227 -4.596 1.00 85.81 83 GLN A N 1
ATOM 670 C CA . GLN A 1 83 ? 6.844 -7.986 -5.844 1.00 85.81 83 GLN A CA 1
ATOM 671 C C . GLN A 1 83 ? 6.951 -7.059 -7.058 1.00 85.81 83 GLN A C 1
ATOM 673 O O . GLN A 1 83 ? 7.815 -7.264 -7.907 1.00 85.81 83 GLN A O 1
ATOM 678 N N . MET A 1 84 ? 6.180 -5.966 -7.091 1.00 85.00 84 MET A N 1
ATOM 679 C CA . MET A 1 84 ? 6.273 -4.963 -8.159 1.00 85.00 84 MET A CA 1
ATOM 680 C C . MET A 1 84 ? 7.692 -4.384 -8.300 1.00 85.00 84 MET A C 1
ATOM 682 O O . MET A 1 84 ? 8.148 -4.142 -9.417 1.00 85.00 84 MET A O 1
ATOM 686 N N . ASP A 1 85 ? 8.419 -4.163 -7.199 1.00 85.88 85 ASP A N 1
ATOM 687 C CA . ASP A 1 85 ? 9.800 -3.661 -7.241 1.00 85.88 85 ASP A CA 1
ATOM 688 C C . ASP A 1 85 ? 10.763 -4.676 -7.874 1.00 85.88 85 ASP A C 1
ATOM 690 O O . ASP A 1 85 ? 11.629 -4.283 -8.660 1.00 85.88 85 ASP A O 1
ATOM 694 N N . LEU A 1 86 ? 10.595 -5.972 -7.582 1.00 85.94 86 LEU A N 1
ATOM 695 C CA . LEU A 1 86 ? 11.374 -7.046 -8.204 1.00 85.94 86 LEU A CA 1
ATOM 696 C C . LEU A 1 86 ? 11.139 -7.091 -9.717 1.00 85.94 86 LEU A C 1
ATOM 698 O O . LEU A 1 86 ? 12.114 -7.041 -10.469 1.00 85.94 86 LEU A O 1
ATOM 702 N N . GLU A 1 87 ? 9.881 -7.047 -10.160 1.00 82.31 87 GLU A N 1
ATOM 703 C CA . GLU A 1 87 ? 9.530 -7.005 -11.586 1.00 82.31 87 GLU A CA 1
ATOM 704 C C . GLU A 1 87 ? 10.165 -5.785 -12.280 1.00 82.31 87 GLU A C 1
ATOM 706 O O . GLU A 1 87 ? 10.810 -5.893 -13.325 1.00 82.31 87 GLU A O 1
ATOM 711 N N . VAL A 1 88 ? 10.094 -4.600 -11.658 1.00 82.12 88 VAL A N 1
ATOM 712 C CA . VAL A 1 88 ? 10.694 -3.365 -12.200 1.00 82.12 88 VAL A CA 1
ATOM 713 C C . VAL A 1 88 ? 12.219 -3.460 -12.325 1.00 82.12 88 VAL A C 1
ATOM 715 O O . VAL A 1 88 ? 12.814 -2.830 -13.212 1.00 82.12 88 VAL A O 1
ATOM 718 N N . ARG A 1 89 ? 12.885 -4.246 -11.471 1.00 79.62 89 ARG A N 1
ATOM 719 C CA . ARG A 1 89 ? 14.334 -4.493 -11.555 1.00 79.62 89 ARG A CA 1
ATOM 720 C C . ARG A 1 89 ? 14.709 -5.420 -12.705 1.00 79.62 89 ARG A C 1
ATOM 722 O O . ARG A 1 89 ? 15.852 -5.322 -13.162 1.00 79.62 89 ARG A O 1
ATOM 729 N N . GLU A 1 90 ? 13.789 -6.235 -13.203 1.00 79.44 90 GLU A N 1
ATOM 730 C CA . GLU A 1 90 ? 13.992 -7.044 -14.408 1.00 79.44 90 GLU A CA 1
ATOM 731 C C . GLU A 1 90 ? 13.816 -6.218 -15.696 1.00 79.44 90 GLU A C 1
ATOM 733 O O . GLU A 1 90 ? 14.443 -6.508 -16.718 1.00 79.44 90 GLU A O 1
ATOM 738 N N . ILE A 1 91 ? 13.076 -5.100 -15.636 1.00 75.06 91 ILE A N 1
ATOM 739 C CA . ILE A 1 91 ? 12.863 -4.207 -16.785 1.00 75.06 91 ILE A CA 1
ATOM 740 C C . ILE A 1 91 ? 14.182 -3.532 -17.224 1.00 75.06 91 ILE A C 1
ATOM 742 O O . ILE A 1 91 ? 14.882 -2.926 -16.401 1.00 75.06 91 ILE A O 1
ATOM 746 N N . PRO A 1 92 ? 14.516 -3.537 -18.528 1.00 78.31 92 PRO A N 1
ATOM 747 C CA . PRO A 1 92 ? 15.615 -2.770 -19.110 1.00 78.31 92 PRO A CA 1
ATOM 748 C C . PRO A 1 92 ? 15.615 -1.281 -18.735 1.00 78.31 92 PRO A C 1
ATOM 750 O O . PRO A 1 92 ? 14.579 -0.614 -18.683 1.00 78.31 92 PRO A O 1
ATOM 753 N N . VAL A 1 93 ? 16.812 -0.727 -18.524 1.00 73.81 93 VAL A N 1
ATOM 754 C CA . VAL A 1 93 ? 17.021 0.645 -18.019 1.00 73.81 93 VAL A CA 1
ATOM 755 C C . VAL A 1 93 ? 16.305 1.712 -18.862 1.00 73.81 93 VAL A C 1
ATOM 757 O O . VAL A 1 93 ? 15.871 2.719 -18.306 1.00 73.81 93 VAL A O 1
ATOM 760 N N . GLN A 1 94 ? 16.126 1.489 -20.171 1.00 76.12 94 GLN A N 1
ATOM 761 C CA . GLN A 1 94 ? 15.490 2.464 -21.065 1.00 76.12 94 GLN A CA 1
ATOM 762 C C . GLN A 1 94 ? 14.024 2.760 -20.711 1.00 76.12 94 GLN A C 1
ATOM 764 O O . GLN A 1 94 ? 13.588 3.894 -20.894 1.00 76.12 94 GLN A O 1
ATOM 769 N N . SER A 1 95 ? 13.271 1.789 -20.185 1.00 73.94 95 SER A N 1
ATOM 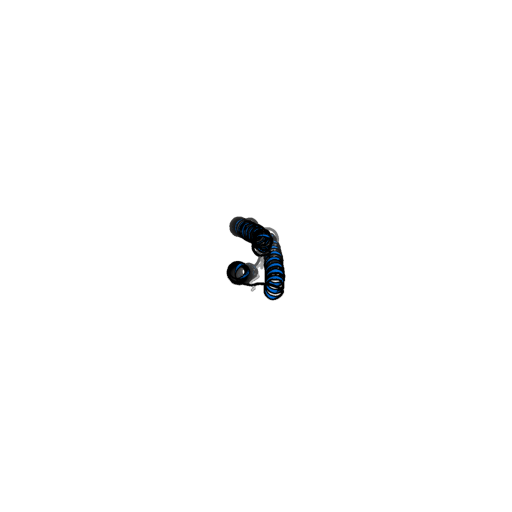770 C CA . SER A 1 95 ? 11.861 2.001 -19.804 1.00 73.94 95 SER A CA 1
ATOM 771 C C . SER A 1 95 ? 11.620 1.904 -18.302 1.00 73.94 95 SER A C 1
ATOM 773 O O . SER A 1 95 ? 10.571 2.330 -17.822 1.00 73.94 95 SER A O 1
ATOM 775 N N . ARG A 1 96 ? 12.609 1.422 -17.539 1.00 79.25 96 ARG A N 1
ATOM 776 C CA . ARG A 1 96 ? 12.550 1.332 -16.075 1.00 79.25 96 ARG A CA 1
ATOM 777 C C . ARG A 1 96 ? 12.226 2.670 -15.405 1.00 79.25 96 ARG A C 1
ATOM 779 O O . ARG A 1 96 ? 11.516 2.686 -14.408 1.00 79.25 96 ARG A O 1
ATOM 786 N N . ALA A 1 97 ? 12.705 3.791 -15.951 1.00 82.94 97 ALA A N 1
ATOM 787 C CA . ALA A 1 97 ? 12.525 5.116 -15.352 1.00 82.94 97 ALA A CA 1
ATOM 788 C C . ALA A 1 97 ? 11.048 5.475 -15.087 1.00 82.94 97 ALA A C 1
ATOM 790 O O . ALA A 1 97 ? 10.734 6.046 -14.043 1.00 82.94 97 ALA A O 1
ATOM 791 N N . MET A 1 98 ? 10.141 5.101 -15.996 1.00 82.94 98 MET A N 1
ATOM 792 C CA . MET A 1 98 ? 8.705 5.351 -15.844 1.00 82.94 98 MET A CA 1
ATOM 793 C C . MET A 1 98 ? 8.110 4.530 -14.690 1.00 82.94 98 MET A C 1
ATOM 795 O O . MET A 1 98 ? 7.450 5.091 -13.814 1.00 82.94 98 MET A O 1
ATOM 799 N N . TYR A 1 99 ? 8.401 3.227 -14.648 1.00 82.50 99 TYR A N 1
ATOM 800 C CA . TYR A 1 99 ? 7.905 2.323 -13.608 1.00 82.50 99 TYR A CA 1
ATOM 801 C C . TYR A 1 99 ? 8.515 2.616 -12.232 1.00 82.50 99 TYR A C 1
ATOM 803 O O . TYR A 1 99 ? 7.805 2.635 -11.232 1.00 82.50 99 TYR A O 1
ATOM 811 N N . SER A 1 100 ? 9.808 2.950 -12.166 1.00 84.44 100 SER A N 1
ATOM 812 C CA . SER A 1 100 ? 10.466 3.357 -10.917 1.00 84.44 100 SER A CA 1
ATOM 813 C C . SER A 1 100 ? 9.864 4.629 -10.320 1.00 84.44 100 SER A C 1
ATOM 815 O O . SER A 1 100 ? 9.790 4.755 -9.097 1.00 84.44 100 SER A O 1
ATOM 817 N N . ASN A 1 101 ? 9.427 5.577 -11.157 1.00 87.88 101 ASN A N 1
ATOM 818 C CA . ASN A 1 101 ? 8.772 6.787 -10.668 1.00 87.88 101 ASN A CA 1
ATOM 819 C C . ASN A 1 101 ? 7.396 6.470 -10.063 1.00 87.88 101 ASN A C 1
ATOM 821 O O . ASN A 1 101 ? 7.106 6.917 -8.957 1.00 87.88 101 ASN A O 1
ATOM 825 N N . ARG A 1 102 ? 6.588 5.636 -10.737 1.00 86.25 102 ARG A N 1
ATOM 826 C CA . ARG A 1 102 ? 5.309 5.148 -10.190 1.00 86.25 102 ARG A CA 1
ATOM 827 C C . ARG A 1 102 ? 5.506 4.390 -8.883 1.00 86.25 102 ARG A C 1
ATOM 829 O O . ARG A 1 102 ? 4.827 4.673 -7.903 1.00 86.25 102 ARG A O 1
ATOM 836 N N . MET A 1 103 ? 6.500 3.505 -8.832 1.00 88.44 103 MET A N 1
ATOM 837 C CA . MET A 1 103 ? 6.786 2.717 -7.638 1.00 88.44 103 MET A CA 1
ATOM 838 C C . MET A 1 103 ? 7.159 3.586 -6.435 1.00 88.44 103 MET A C 1
ATOM 840 O O . MET A 1 103 ? 6.741 3.316 -5.310 1.00 88.44 103 MET A O 1
ATOM 844 N N . ARG A 1 104 ? 7.902 4.674 -6.662 1.00 89.12 104 ARG A N 1
ATOM 845 C CA . ARG A 1 104 ? 8.186 5.655 -5.611 1.00 89.12 104 ARG A CA 1
ATOM 846 C C . ARG A 1 104 ? 6.907 6.321 -5.095 1.00 89.12 104 ARG A C 1
ATOM 848 O O . ARG A 1 104 ? 6.780 6.473 -3.882 1.00 89.12 104 ARG A O 1
ATOM 855 N N . SER A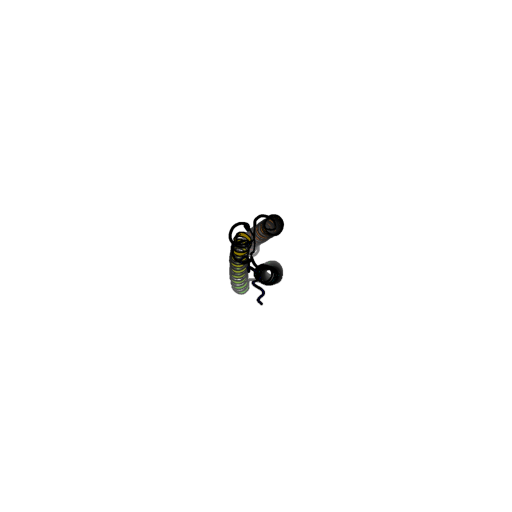 1 105 ? 5.983 6.691 -5.982 1.00 89.69 105 SER A N 1
ATOM 856 C CA . SER A 1 105 ? 4.686 7.256 -5.592 1.00 89.69 105 SER A CA 1
ATOM 857 C C . SER A 1 105 ? 3.875 6.276 -4.747 1.00 89.69 105 SER A C 1
ATOM 859 O O . SER A 1 105 ? 3.460 6.647 -3.654 1.00 89.69 105 SER A O 1
ATOM 861 N N . TYR A 1 106 ? 3.742 5.015 -5.170 1.00 87.88 106 TYR A N 1
ATOM 862 C CA . TYR A 1 106 ? 2.992 4.006 -4.409 1.00 87.88 106 TYR A CA 1
ATOM 863 C C . TYR A 1 106 ? 3.600 3.728 -3.030 1.00 87.88 106 TYR A C 1
ATOM 865 O O . TYR A 1 106 ? 2.887 3.677 -2.030 1.00 87.88 106 TYR A O 1
ATOM 873 N N . LYS A 1 107 ? 4.934 3.650 -2.924 1.00 88.94 107 LYS A N 1
ATOM 874 C CA . LYS A 1 107 ? 5.611 3.532 -1.619 1.00 88.94 107 LYS A CA 1
ATOM 875 C C . LYS A 1 107 ? 5.331 4.737 -0.715 1.00 88.94 107 LYS A C 1
ATOM 877 O O . LYS A 1 107 ? 5.147 4.579 0.490 1.00 88.94 107 LYS A O 1
ATOM 882 N N . GLN A 1 108 ? 5.291 5.942 -1.283 1.00 90.62 108 GLN A N 1
ATOM 883 C CA . GLN A 1 108 ? 4.962 7.153 -0.534 1.00 90.62 108 GLN A CA 1
ATOM 884 C C . GLN A 1 108 ? 3.494 7.172 -0.087 1.00 90.62 108 GLN A C 1
ATOM 886 O O . GLN A 1 108 ? 3.211 7.578 1.039 1.00 90.62 108 GLN A O 1
ATOM 891 N N . GLU A 1 109 ? 2.567 6.750 -0.945 1.00 89.00 109 GLU A N 1
ATOM 892 C CA . GLU A 1 109 ? 1.139 6.645 -0.629 1.00 89.00 109 GLU A CA 1
ATOM 893 C C . GLU A 1 109 ? 0.883 5.624 0.477 1.00 89.00 109 GLU A C 1
ATOM 895 O O . GLU A 1 109 ? 0.221 5.957 1.461 1.00 89.00 109 GLU A O 1
ATOM 900 N N . LEU A 1 110 ? 1.493 4.439 0.390 1.00 88.50 110 LEU A N 1
ATOM 901 C CA . LEU A 1 110 ? 1.392 3.428 1.441 1.00 88.50 110 LEU A CA 1
ATOM 902 C C . LEU A 1 110 ? 1.957 3.940 2.773 1.00 88.50 110 LEU A C 1
ATOM 904 O O . LEU A 1 110 ? 1.343 3.751 3.818 1.00 88.50 110 LEU A O 1
ATOM 908 N N . GLY A 1 111 ? 3.080 4.666 2.742 1.00 89.19 111 GLY A N 1
ATOM 909 C CA . GLY A 1 111 ? 3.644 5.295 3.938 1.00 89.19 111 GLY A CA 1
ATOM 910 C C . GLY A 1 111 ? 2.726 6.349 4.574 1.00 89.19 111 GLY A C 1
ATOM 911 O O . GLY A 1 111 ? 2.704 6.483 5.796 1.00 89.19 111 GLY A O 1
ATOM 912 N N . LYS A 1 112 ? 1.939 7.082 3.774 1.00 89.06 112 LYS A N 1
ATOM 913 C CA . LYS A 1 112 ? 0.912 8.001 4.297 1.00 89.06 112 LYS A CA 1
ATOM 914 C C . LYS A 1 112 ? -0.244 7.238 4.938 1.00 89.06 112 LYS A C 1
ATOM 916 O O . LYS A 1 112 ? -0.639 7.588 6.043 1.00 89.06 112 LYS A O 1
ATOM 921 N N . LEU A 1 113 ? -0.734 6.191 4.275 1.00 86.44 113 LEU A N 1
ATOM 922 C CA . LEU A 1 113 ? -1.781 5.300 4.790 1.00 86.44 113 LEU A CA 1
ATOM 923 C C . LEU A 1 113 ? -1.398 4.688 6.144 1.00 86.44 113 LEU A C 1
ATOM 925 O O . LEU A 1 113 ? -2.211 4.671 7.065 1.00 86.44 113 LEU A O 1
ATOM 929 N N . ASP A 1 114 ? -0.148 4.252 6.281 1.00 88.06 114 ASP A N 1
ATOM 930 C CA . ASP A 1 114 ? 0.405 3.705 7.522 1.00 88.06 114 ASP A CA 1
ATOM 931 C C . ASP A 1 114 ? 0.448 4.761 8.643 1.00 88.06 114 ASP A C 1
ATOM 933 O O . ASP A 1 114 ? -0.041 4.540 9.752 1.00 88.06 114 ASP A O 1
ATOM 937 N N . ALA A 1 115 ? 0.935 5.968 8.335 1.00 87.44 115 ALA A N 1
ATOM 938 C CA . ALA A 1 115 ? 0.956 7.079 9.285 1.00 87.44 115 ALA A CA 1
ATOM 939 C C . ALA A 1 115 ? -0.457 7.509 9.720 1.00 87.44 115 ALA A C 1
ATOM 941 O O . ALA A 1 115 ? -0.689 7.788 10.903 1.00 87.44 115 ALA A O 1
ATOM 942 N N . ASP A 1 116 ? -1.407 7.539 8.784 1.00 84.81 116 ASP A N 1
ATOM 943 C CA . ASP A 1 116 ? -2.810 7.831 9.062 1.00 84.81 116 ASP A CA 1
ATOM 944 C C . ASP A 1 116 ? -3.415 6.749 9.958 1.00 84.81 116 ASP A C 1
ATOM 946 O O . ASP A 1 116 ? -4.040 7.076 10.970 1.00 84.81 116 ASP A O 1
ATOM 950 N N . PHE A 1 117 ? -3.164 5.470 9.666 1.00 84.62 117 PHE A N 1
ATOM 951 C CA . PHE A 1 117 ? -3.598 4.350 10.498 1.00 84.62 117 PHE A CA 1
ATOM 952 C C . PHE A 1 117 ? -3.071 4.459 11.937 1.00 84.62 117 PHE A C 1
ATOM 954 O O . PHE A 1 117 ? -3.857 4.399 12.886 1.00 84.62 117 PHE A O 1
ATOM 961 N N . VAL A 1 118 ? -1.774 4.727 12.118 1.00 84.25 118 VAL A N 1
ATOM 962 C CA . VAL A 1 118 ? -1.160 4.929 13.443 1.00 84.25 118 VAL A CA 1
ATOM 963 C C . VAL A 1 118 ? -1.771 6.136 14.166 1.00 84.25 118 VAL A C 1
ATOM 965 O O . VAL A 1 118 ? -2.050 6.084 15.368 1.00 84.25 118 VAL A O 1
ATOM 968 N N . SER A 1 119 ? -2.025 7.231 13.445 1.00 83.00 119 SER A N 1
ATOM 969 C CA . SER A 1 119 ? -2.685 8.428 13.980 1.00 83.00 119 SER A CA 1
ATOM 970 C C . SER A 1 119 ? -4.115 8.134 14.452 1.00 83.00 119 SER A C 1
ATOM 972 O O . SER A 1 119 ? -4.499 8.540 15.557 1.00 83.00 119 SER A O 1
ATOM 974 N N . PHE A 1 120 ? -4.892 7.385 13.660 1.00 76.12 120 PHE A N 1
ATOM 975 C CA . PHE A 1 120 ? -6.240 6.940 14.018 1.00 76.12 120 PHE A CA 1
ATOM 976 C C . PHE A 1 120 ? -6.225 6.015 15.230 1.00 76.12 120 PHE A C 1
ATOM 978 O O . PHE A 1 120 ? -6.993 6.236 16.170 1.00 76.12 120 PHE A O 1
ATOM 985 N N . PHE A 1 121 ? -5.322 5.036 15.250 1.00 74.38 121 PHE A N 1
ATOM 986 C CA . PHE A 1 121 ? -5.146 4.125 16.375 1.00 74.38 121 PHE A CA 1
ATOM 987 C C . PHE A 1 121 ? -4.843 4.891 17.671 1.00 74.38 121 PHE A C 1
ATOM 989 O O . PHE A 1 121 ? -5.511 4.699 18.691 1.00 74.38 121 PHE A O 1
ATOM 996 N N . ARG A 1 122 ? -3.906 5.848 17.620 1.00 74.25 122 ARG A N 1
ATOM 997 C CA . ARG A 1 122 ? -3.539 6.675 18.778 1.00 74.25 122 ARG A CA 1
ATOM 998 C C . ARG A 1 122 ? -4.698 7.547 19.266 1.00 74.25 122 ARG A C 1
ATOM 1000 O O . ARG A 1 122 ? -4.930 7.623 20.471 1.00 74.25 122 ARG A O 1
ATOM 1007 N N . LYS A 1 123 ? -5.441 8.192 18.356 1.00 69.25 123 LYS A N 1
ATOM 1008 C CA . LYS A 1 123 ? -6.638 8.984 18.708 1.00 69.25 123 LYS A CA 1
ATOM 1009 C C . LYS A 1 123 ? -7.707 8.124 19.369 1.00 69.25 123 LYS A C 1
ATOM 1011 O O . LYS A 1 123 ? -8.267 8.528 20.382 1.00 69.25 123 LYS A O 1
ATOM 1016 N N . SER A 1 124 ? -7.963 6.945 18.812 1.00 65.19 124 SER A N 1
ATOM 1017 C CA . SER A 1 124 ? -9.029 6.067 19.275 1.00 65.19 124 SER A CA 1
ATOM 1018 C C . SER A 1 124 ? -8.775 5.513 20.681 1.00 65.19 124 SER A C 1
ATOM 1020 O O . SER A 1 124 ? -9.707 5.436 21.473 1.00 65.19 124 SER A O 1
ATOM 1022 N N . ASN A 1 125 ? -7.524 5.201 21.034 1.00 61.62 125 ASN A N 1
ATOM 1023 C CA . ASN A 1 125 ? -7.171 4.810 22.407 1.00 61.62 125 ASN A CA 1
ATOM 1024 C C . ASN A 1 125 ? -7.197 5.994 23.391 1.00 61.62 125 ASN A C 1
ATOM 1026 O O . ASN A 1 125 ? -7.378 5.801 24.590 1.00 61.62 125 ASN A O 1
ATOM 1030 N N . SER A 1 126 ? -7.036 7.228 22.903 1.00 56.84 126 SER A N 1
ATOM 1031 C CA . SER A 1 126 ? -7.099 8.425 23.747 1.00 56.84 126 SER A CA 1
ATOM 1032 C C . SER A 1 126 ? -8.535 8.839 24.095 1.00 56.84 126 SER A C 1
ATOM 1034 O O . SER A 1 126 ? -8.739 9.434 25.151 1.00 56.84 126 SER A O 1
ATOM 1036 N N . THR A 1 127 ? -9.525 8.550 23.241 1.00 56.28 127 THR A N 1
ATOM 1037 C CA . THR A 1 127 ? -10.9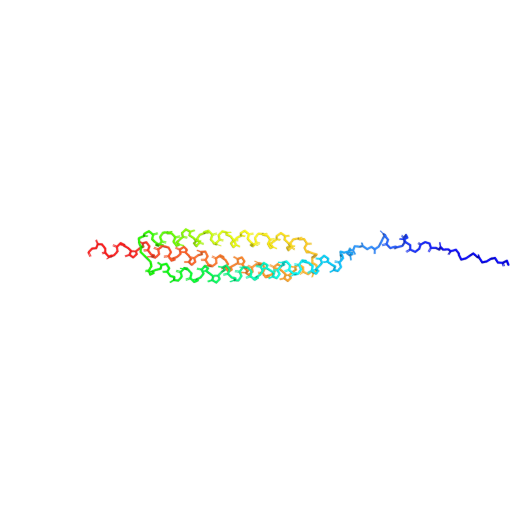40 8.892 23.487 1.00 56.28 127 THR A CA 1
ATOM 1038 C C . THR A 1 127 ? -11.624 7.960 24.482 1.00 56.28 127 THR A C 1
ATOM 1040 O O . THR A 1 127 ? -12.492 8.411 25.229 1.00 56.28 127 THR A O 1
ATOM 1043 N N . ASP A 1 128 ? -11.194 6.697 24.554 1.00 51.00 128 ASP A N 1
ATOM 1044 C CA . ASP A 1 128 ? -11.734 5.708 25.500 1.00 51.00 128 ASP A CA 1
ATOM 1045 C C . ASP A 1 128 ? -11.452 6.101 26.973 1.00 51.00 128 ASP A C 1
ATOM 1047 O O . ASP A 1 128 ? -12.209 5.756 27.881 1.00 51.00 128 ASP A O 1
ATOM 1051 N N . LEU A 1 129 ? -10.428 6.932 27.216 1.00 51.47 129 LEU A N 1
ATOM 1052 C CA . LEU A 1 129 ? -10.082 7.457 28.545 1.00 51.47 129 LEU A CA 1
ATOM 1053 C C . LEU A 1 129 ? -10.967 8.623 29.022 1.00 51.47 129 LEU A C 1
ATOM 1055 O O . LEU A 1 129 ? -10.926 8.963 30.203 1.00 51.47 129 LEU A O 1
ATOM 1059 N N . LEU A 1 130 ? -11.763 9.243 28.143 1.00 53.16 130 LEU A N 1
ATOM 1060 C CA . LEU A 1 130 ? -12.608 10.395 28.498 1.00 53.16 130 LEU A CA 1
ATOM 1061 C C . LEU A 1 130 ? -14.070 10.023 28.788 1.00 53.16 130 LEU A C 1
ATOM 1063 O O . LEU A 1 130 ? -14.767 10.821 29.401 1.00 53.16 130 LEU A O 1
ATOM 1067 N N . HIS A 1 131 ? -14.527 8.828 28.397 1.00 51.91 131 HIS A N 1
ATOM 1068 C CA . HIS A 1 131 ? -15.897 8.349 28.658 1.00 51.91 131 HIS A CA 1
ATOM 1069 C C . HIS A 1 131 ? -16.033 7.465 29.915 1.00 51.91 131 HIS A C 1
ATOM 1071 O O . HIS A 1 131 ? -17.129 7.008 30.218 1.00 51.91 131 HIS A O 1
ATOM 1077 N N . THR A 1 132 ? -14.947 7.238 30.665 1.00 46.06 132 THR A N 1
ATOM 1078 C CA . THR A 1 132 ? -14.959 6.469 31.932 1.00 46.06 132 THR A CA 1
ATOM 1079 C C . THR A 1 132 ? -14.871 7.388 33.164 1.00 46.06 132 THR A C 1
ATOM 1081 O O . THR A 1 132 ? -14.275 7.036 34.181 1.00 46.06 132 THR A O 1
ATOM 1084 N N . ARG A 1 133 ? -15.428 8.600 33.088 1.00 36.94 133 ARG A N 1
ATOM 1085 C CA . ARG A 1 133 ? -15.554 9.518 34.228 1.00 36.94 133 ARG A CA 1
ATOM 1086 C C . ARG A 1 133 ? -16.957 10.079 34.335 1.00 36.94 133 ARG A C 1
ATOM 1088 O O . ARG A 1 133 ? -17.512 10.434 33.275 1.00 36.94 133 ARG A O 1
#

Foldseek 3Di:
DDDDPPPPPPPVVVPPDDDDPPDPVVVVVLVVVLVVLVVVLVVLLVVLVVLLVCLLVDDDVVSVVSLVVSVVSLVVSVVSLVVLVVSLVVDDPVCSVVSVVVSVVSVVVSVVSVVVSVVSVVVSVVVVVVVPD

Sequence (133 aa):
RGGSVVNLDRRKWLEKRLPVVVCPLFWLNMSAEFEGYEQDYAVLTAEITGRVGKIPRLLGDEKKQMILNVEKQLEEARELLEQMDLEVREIPVQSRAMYSNRMRSYKQELGKLDADFVSFFRKSNSTDLLHTR